Protein AF-A0A7C1Z493-F1 (afdb_monomer)

Foldseek 3Di:
DPLQQAQPDKAWDAADPDLKTKIFTVVFADLVLLVQLCVQVVAPQDPQWGDDDQWIDHRTIIMDSDDVVVVRVSRSVSSNVVVVPDDPPPPPD

Secondary structure (DSSP, 8-state):
--GGG----EEEEEE-STT-EEEEESSPPPHHHHHHHHHHTT-EEETTEEEETTEEE-SSEEEESS-HHHHHHHHHHHHHHHHHTS-------

Structure (mmCIF, N/CA/C/O backbone):
data_AF-A0A7C1Z493-F1
#
_entry.id   AF-A0A7C1Z493-F1
#
loop_
_atom_site.group_PDB
_atom_site.id
_atom_site.type_symbol
_atom_site.label_atom_id
_atom_site.label_alt_id
_atom_site.label_comp_id
_atom_site.label_asym_id
_atom_site.label_entity_id
_atom_site.label_seq_id
_atom_site.pdbx_PDB_ins_code
_atom_site.Cartn_x
_atom_site.Cartn_y
_atom_site.Cartn_z
_atom_site.occupancy
_atom_site.B_iso_or_equiv
_atom_site.auth_seq_id
_atom_site.auth_comp_id
_atom_site.auth_asym_id
_atom_site.auth_atom_id
_atom_site.pdbx_PDB_model_num
ATOM 1 N N . MET A 1 1 ? 3.464 -8.935 -19.540 1.00 36.38 1 MET A N 1
ATOM 2 C CA . MET A 1 1 ? 4.392 -7.824 -19.233 1.00 36.38 1 MET A CA 1
ATOM 3 C C . MET A 1 1 ? 3.643 -6.813 -18.365 1.00 36.38 1 MET A C 1
ATOM 5 O O . MET A 1 1 ? 2.995 -5.930 -18.898 1.00 36.38 1 MET A O 1
ATOM 9 N N . THR A 1 2 ? 3.621 -7.000 -17.040 1.00 40.72 2 THR A N 1
ATOM 10 C CA . THR A 1 2 ? 2.664 -6.294 -16.144 1.00 40.72 2 THR A CA 1
ATOM 11 C C . THR A 1 2 ? 3.345 -5.485 -15.034 1.00 40.72 2 THR A C 1
ATOM 13 O O . THR A 1 2 ? 2.681 -4.799 -14.267 1.00 40.72 2 THR A O 1
ATOM 16 N N . LEU A 1 3 ? 4.678 -5.541 -14.953 1.00 47.00 3 LEU A N 1
ATOM 17 C CA . LEU A 1 3 ? 5.477 -4.885 -13.912 1.00 47.00 3 LEU A CA 1
ATOM 18 C C . LEU A 1 3 ? 5.536 -3.352 -14.048 1.00 47.00 3 LEU A C 1
ATOM 20 O O . LEU A 1 3 ? 5.747 -2.683 -13.043 1.00 47.00 3 LEU A O 1
ATOM 24 N N . LYS A 1 4 ? 5.305 -2.795 -15.248 1.00 51.62 4 LYS A N 1
ATOM 25 C CA . LYS A 1 4 ? 5.393 -1.343 -15.504 1.00 51.62 4 LYS A CA 1
ATOM 26 C C . LYS A 1 4 ? 4.337 -0.501 -14.772 1.00 51.62 4 LYS A C 1
ATOM 28 O O . LYS A 1 4 ? 4.562 0.687 -14.590 1.00 51.62 4 LYS A O 1
ATOM 33 N N . ASN A 1 5 ? 3.218 -1.082 -14.336 1.00 56.66 5 ASN A N 1
ATOM 34 C CA . ASN A 1 5 ? 2.052 -0.292 -13.914 1.00 56.66 5 ASN A CA 1
ATOM 35 C C . ASN A 1 5 ? 1.937 -0.059 -12.395 1.00 56.66 5 ASN A C 1
ATOM 37 O O . ASN A 1 5 ? 0.914 0.443 -11.939 1.00 56.66 5 ASN A O 1
ATOM 41 N N . GLY A 1 6 ? 2.958 -0.402 -11.600 1.00 67.38 6 GLY A N 1
ATOM 42 C CA . GLY A 1 6 ? 2.911 -0.225 -10.144 1.00 67.38 6 GLY A CA 1
ATOM 43 C C . GLY A 1 6 ? 1.778 -1.014 -9.466 1.00 67.38 6 GLY A C 1
ATOM 44 O O . GLY A 1 6 ? 1.328 -2.051 -9.958 1.00 67.38 6 GLY A O 1
ATOM 45 N N . ILE A 1 7 ? 1.330 -0.539 -8.306 1.00 79.19 7 ILE A N 1
ATOM 46 C CA . ILE A 1 7 ? 0.156 -1.044 -7.591 1.00 79.19 7 ILE A CA 1
ATOM 47 C C . ILE A 1 7 ? -1.086 -0.456 -8.258 1.00 79.19 7 ILE A C 1
ATOM 49 O O . ILE A 1 7 ? -1.356 0.740 -8.151 1.00 79.19 7 ILE A O 1
ATOM 53 N N . THR A 1 8 ? -1.840 -1.311 -8.945 1.00 72.44 8 THR A N 1
ATOM 54 C CA . THR A 1 8 ? -3.031 -0.919 -9.716 1.00 72.44 8 THR A CA 1
ATOM 55 C C . THR A 1 8 ? -4.340 -1.204 -8.997 1.00 72.44 8 THR A C 1
ATOM 57 O O . THR A 1 8 ? -5.347 -0.574 -9.308 1.00 72.44 8 THR A O 1
ATOM 60 N N . LYS A 1 9 ? -4.356 -2.144 -8.043 1.00 83.44 9 LYS A N 1
ATOM 61 C CA . LYS A 1 9 ? -5.530 -2.408 -7.208 1.00 83.44 9 LYS A CA 1
ATOM 62 C C . LYS A 1 9 ? -5.124 -2.702 -5.771 1.00 83.44 9 LYS A C 1
ATOM 64 O O . LYS A 1 9 ? -4.117 -3.361 -5.497 1.00 83.44 9 LYS A O 1
ATOM 69 N N . TYR A 1 10 ? -5.969 -2.247 -4.863 1.00 89.50 10 TYR A N 1
ATOM 70 C CA . TYR A 1 10 ? -5.953 -2.592 -3.454 1.00 89.50 10 TYR A CA 1
ATOM 71 C C . TYR A 1 10 ? -7.403 -2.724 -2.973 1.00 89.50 10 TYR A C 1
ATOM 73 O O . TYR A 1 10 ? -8.323 -2.238 -3.631 1.00 89.50 10 TYR A O 1
ATOM 81 N N . SER A 1 11 ? -7.630 -3.416 -1.861 1.00 92.25 11 SER A N 1
ATOM 82 C CA . SER A 1 11 ? -8.960 -3.514 -1.252 1.00 92.25 11 SER A CA 1
ATOM 83 C C . SER A 1 11 ? -8.888 -3.284 0.243 1.00 92.25 11 SER A C 1
ATOM 85 O O . SER A 1 11 ? -8.000 -3.825 0.901 1.00 92.25 11 SER A O 1
ATOM 87 N N . PHE A 1 12 ? -9.840 -2.519 0.773 1.00 93.38 12 PHE A N 1
ATOM 8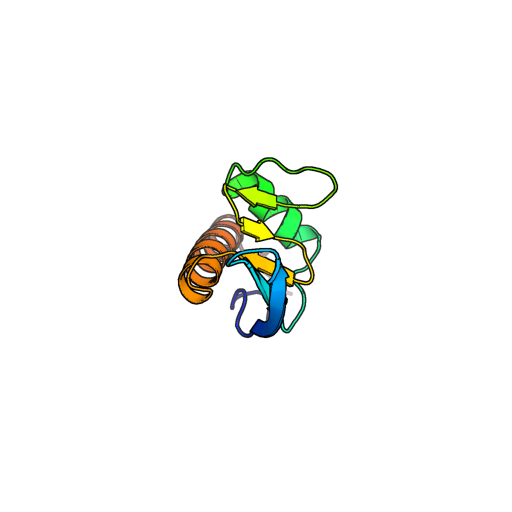8 C CA . PHE A 1 12 ? -10.066 -2.444 2.211 1.00 93.38 12 PHE A CA 1
ATOM 89 C C . PHE A 1 12 ? -10.385 -3.841 2.756 1.00 93.38 12 PHE A C 1
ATOM 91 O O . PHE A 1 12 ? -11.142 -4.586 2.135 1.00 93.38 12 PHE A O 1
ATOM 98 N N . SER A 1 13 ? -9.771 -4.190 3.884 1.00 93.31 13 SER A N 1
ATOM 99 C CA . SER A 1 13 ? -9.999 -5.458 4.575 1.00 93.31 13 SER A CA 1
ATOM 100 C C . SER A 1 13 ? -10.855 -5.225 5.819 1.00 93.31 13 SER A C 1
ATOM 102 O O . SER A 1 13 ? -12.006 -5.650 5.854 1.00 93.31 13 SER A O 1
ATOM 104 N N . HIS A 1 14 ? -10.330 -4.509 6.819 1.00 92.69 14 HIS A N 1
ATOM 105 C CA . HIS A 1 14 ? -11.037 -4.199 8.066 1.00 92.69 14 HIS A CA 1
ATOM 106 C C . HIS A 1 14 ? -10.359 -3.049 8.834 1.00 92.69 14 HIS A C 1
ATOM 108 O O . HIS A 1 14 ? -9.236 -2.639 8.521 1.00 92.69 14 HIS A O 1
ATOM 114 N N . ASN A 1 15 ? -11.063 -2.517 9.839 1.00 93.62 15 ASN A N 1
ATOM 115 C CA . ASN A 1 15 ? -10.512 -1.555 10.796 1.00 93.62 15 ASN A CA 1
ATOM 116 C C . ASN A 1 15 ? -9.690 -2.291 11.867 1.00 93.62 15 ASN A C 1
ATOM 118 O O . ASN A 1 15 ? -10.052 -3.396 12.271 1.00 93.62 15 ASN A O 1
ATOM 122 N N . LEU A 1 16 ? -8.609 -1.669 12.327 1.00 91.12 16 LEU A N 1
ATOM 123 C CA . LEU A 1 16 ? -7.781 -2.119 13.449 1.00 91.12 16 LEU A CA 1
ATOM 124 C C . LEU A 1 16 ? -8.009 -1.202 14.662 1.00 91.12 16 LEU A C 1
ATOM 126 O O . LEU A 1 16 ? -8.781 -0.246 14.580 1.00 91.12 16 LEU A O 1
ATOM 130 N N . GLU A 1 17 ? -7.346 -1.482 15.788 1.00 86.94 17 GLU A N 1
ATOM 131 C CA . GLU A 1 17 ? -7.394 -0.601 16.961 1.00 86.94 17 GLU A CA 1
ATOM 132 C C . GLU A 1 17 ? -6.966 0.838 16.615 1.00 86.94 17 GLU A C 1
ATOM 134 O O . GLU A 1 17 ? -6.043 1.080 15.830 1.00 86.94 17 GLU A O 1
ATOM 139 N N . GLY A 1 18 ? -7.657 1.814 17.208 1.00 83.62 18 GLY A N 1
ATOM 140 C CA . GLY A 1 18 ? -7.486 3.229 16.880 1.00 83.62 18 GLY A CA 1
ATOM 141 C C . GLY A 1 18 ? -8.128 3.618 15.541 1.00 83.62 18 GLY A C 1
ATOM 142 O O . GLY A 1 18 ? -9.184 3.116 15.167 1.00 83.62 18 GLY A O 1
ATOM 143 N N . ARG A 1 19 ? -7.515 4.569 14.820 1.00 89.62 19 ARG A N 1
ATOM 144 C CA . ARG A 1 19 ? -7.971 5.029 13.487 1.00 89.62 19 ARG A CA 1
ATOM 145 C C . ARG A 1 19 ? -7.353 4.230 12.329 1.00 89.62 19 ARG A C 1
ATOM 147 O O . ARG A 1 19 ? -7.493 4.620 11.172 1.00 89.62 19 ARG A O 1
ATOM 154 N N . LEU A 1 20 ? -6.648 3.142 12.636 1.00 93.56 20 LEU A N 1
ATOM 155 C CA . LEU A 1 20 ? -5.889 2.361 11.666 1.00 93.56 20 LEU A CA 1
ATOM 156 C C . LEU A 1 20 ? -6.803 1.469 10.824 1.00 93.56 20 LEU A C 1
ATOM 158 O O . LEU A 1 20 ? -7.737 0.841 11.318 1.00 93.56 20 LEU A O 1
ATOM 162 N N . LYS A 1 21 ? -6.493 1.376 9.534 1.00 95.38 21 LYS A N 1
ATOM 163 C CA . LYS A 1 21 ? -7.214 0.551 8.562 1.00 95.38 21 LYS A CA 1
ATOM 164 C C . LYS A 1 21 ? -6.241 -0.340 7.808 1.00 95.38 21 LYS A C 1
ATOM 166 O O . LYS A 1 21 ? -5.167 0.120 7.423 1.00 95.38 21 LYS A O 1
ATOM 171 N N . LEU A 1 22 ? -6.627 -1.594 7.579 1.00 95.19 22 LEU A N 1
ATOM 172 C CA . LEU A 1 22 ? -5.844 -2.556 6.807 1.00 95.19 22 LEU A CA 1
ATOM 173 C C . LEU A 1 22 ? -6.359 -2.643 5.368 1.00 95.19 22 LEU A C 1
ATOM 175 O O . LEU A 1 22 ? -7.553 -2.829 5.125 1.00 95.19 22 LEU A O 1
ATOM 179 N N . TYR A 1 23 ? -5.431 -2.575 4.418 1.00 95.12 23 TYR A N 1
ATOM 180 C CA . TYR A 1 23 ? -5.685 -2.689 2.987 1.00 95.12 23 TYR A CA 1
ATOM 181 C C . TYR A 1 23 ? -4.769 -3.737 2.360 1.00 95.12 23 TYR A C 1
ATOM 183 O O . TYR A 1 23 ? -3.576 -3.789 2.648 1.00 95.12 23 TYR A O 1
ATOM 191 N N . GLU A 1 24 ? -5.301 -4.551 1.458 1.00 92.69 24 GLU A N 1
ATOM 192 C CA . GLU A 1 24 ? -4.561 -5.621 0.787 1.00 92.69 24 GLU A CA 1
ATOM 193 C C . GLU A 1 24 ? -4.235 -5.266 -0.660 1.00 92.69 24 GLU A C 1
ATOM 195 O O . GLU A 1 24 ? -5.089 -4.763 -1.391 1.00 92.69 24 GLU A O 1
ATOM 200 N N . PHE A 1 25 ? -3.018 -5.583 -1.102 1.00 88.00 25 PHE A N 1
ATOM 201 C CA . PHE A 1 25 ? -2.595 -5.386 -2.487 1.00 88.00 25 PHE A CA 1
ATOM 202 C C . PHE A 1 25 ? -3.134 -6.488 -3.407 1.00 88.00 25 PHE A C 1
ATOM 204 O O . PHE A 1 25 ? -3.061 -7.678 -3.085 1.00 88.00 25 PHE A O 1
ATOM 211 N N . LYS A 1 26 ? -3.616 -6.103 -4.596 1.00 84.00 26 LYS A N 1
ATOM 212 C CA . LYS A 1 26 ? -4.101 -7.024 -5.635 1.00 84.00 26 LYS A CA 1
ATOM 213 C C . LYS A 1 26 ? -3.522 -6.635 -7.007 1.00 84.00 26 LYS A C 1
ATOM 215 O O . LYS A 1 26 ? -4.059 -5.747 -7.659 1.00 84.00 26 LYS A O 1
ATOM 220 N N . PRO A 1 27 ? -2.467 -7.300 -7.510 1.00 78.75 27 PRO A N 1
ATOM 221 C CA . PRO A 1 27 ? -1.725 -8.414 -6.913 1.00 78.75 27 PRO A CA 1
ATOM 222 C C . PRO A 1 27 ? -0.800 -7.977 -5.765 1.00 78.75 27 PRO A C 1
ATOM 224 O O . PRO A 1 27 ? -0.529 -6.793 -5.583 1.00 78.75 27 PRO A O 1
ATOM 227 N N . ARG A 1 28 ? -0.281 -8.954 -5.010 1.00 82.38 28 ARG A N 1
ATOM 228 C CA . ARG A 1 28 ? 0.735 -8.735 -3.964 1.00 82.38 28 ARG A CA 1
ATOM 229 C C . ARG A 1 28 ? 2.003 -8.117 -4.565 1.00 82.38 28 ARG A C 1
ATOM 231 O O . ARG A 1 28 ? 2.413 -8.493 -5.663 1.00 82.38 28 ARG A O 1
ATOM 238 N N . LEU A 1 29 ? 2.661 -7.233 -3.818 1.00 77.81 29 LEU A N 1
ATOM 239 C CA . LEU A 1 29 ? 3.971 -6.708 -4.192 1.00 77.81 29 LEU A CA 1
ATOM 240 C C . LEU A 1 29 ? 5.005 -7.838 -4.191 1.00 77.81 29 LEU A C 1
ATOM 242 O O . LEU A 1 29 ? 5.053 -8.664 -3.275 1.00 77.81 29 LEU A O 1
ATOM 246 N N . SER A 1 30 ? 5.868 -7.864 -5.208 1.00 78.38 30 SER A N 1
ATOM 247 C CA . SER A 1 30 ? 6.993 -8.797 -5.210 1.00 78.38 30 SER A CA 1
ATOM 248 C C . SER A 1 30 ? 7.979 -8.426 -4.100 1.00 78.38 30 SER A C 1
ATOM 250 O O . SER A 1 30 ? 8.218 -7.248 -3.831 1.00 78.38 30 SER A O 1
ATOM 252 N N . TYR A 1 31 ? 8.588 -9.431 -3.468 1.00 75.38 31 TYR A N 1
ATOM 253 C CA . TYR A 1 31 ? 9.562 -9.207 -2.393 1.00 75.38 31 TYR A CA 1
ATOM 254 C C . TYR A 1 31 ? 10.765 -8.373 -2.867 1.00 75.38 31 TYR A C 1
ATOM 256 O O . TYR A 1 31 ? 11.284 -7.526 -2.143 1.00 75.38 31 TYR A O 1
ATOM 264 N N . ARG A 1 32 ? 11.158 -8.546 -4.136 1.00 75.12 32 ARG A N 1
ATOM 265 C CA . ARG A 1 32 ? 12.207 -7.747 -4.779 1.00 75.12 32 ARG A CA 1
ATOM 266 C C . ARG A 1 32 ? 11.824 -6.269 -4.871 1.00 75.12 32 ARG A C 1
ATOM 268 O O . ARG A 1 32 ? 12.629 -5.430 -4.485 1.00 75.12 32 ARG A O 1
ATOM 275 N N . ILE A 1 33 ? 10.613 -5.948 -5.339 1.00 76.50 33 ILE A N 1
ATOM 276 C CA . ILE A 1 33 ? 10.133 -4.556 -5.401 1.00 76.50 33 ILE A CA 1
ATOM 277 C C . ILE A 1 33 ? 10.027 -3.973 -3.994 1.00 76.50 33 ILE A C 1
ATOM 279 O O . ILE A 1 33 ? 10.497 -2.866 -3.760 1.00 76.50 33 ILE A O 1
ATOM 283 N N . PHE A 1 34 ? 9.481 -4.735 -3.047 1.00 78.19 34 PHE A N 1
ATOM 284 C CA . PHE A 1 34 ? 9.342 -4.319 -1.655 1.00 78.19 34 PHE A CA 1
ATOM 285 C C . PHE A 1 34 ? 10.684 -3.902 -1.023 1.00 78.19 34 PHE A C 1
ATOM 287 O O . PHE A 1 34 ? 10.797 -2.811 -0.468 1.00 78.19 34 PHE A O 1
ATOM 294 N N . ASN A 1 35 ? 11.735 -4.711 -1.189 1.00 74.69 35 ASN A N 1
ATOM 295 C CA . ASN A 1 35 ? 13.060 -4.395 -0.647 1.00 74.69 35 ASN A CA 1
ATOM 296 C C . ASN A 1 35 ? 13.695 -3.156 -1.288 1.00 74.69 35 ASN A C 1
ATOM 298 O O . ASN A 1 35 ? 14.401 -2.402 -0.618 1.00 74.69 35 ASN A O 1
ATOM 302 N N . VAL A 1 36 ? 13.461 -2.928 -2.581 1.00 77.62 36 VAL A N 1
ATOM 303 C CA . VAL A 1 36 ? 13.959 -1.722 -3.254 1.00 77.62 36 VAL A CA 1
ATOM 304 C C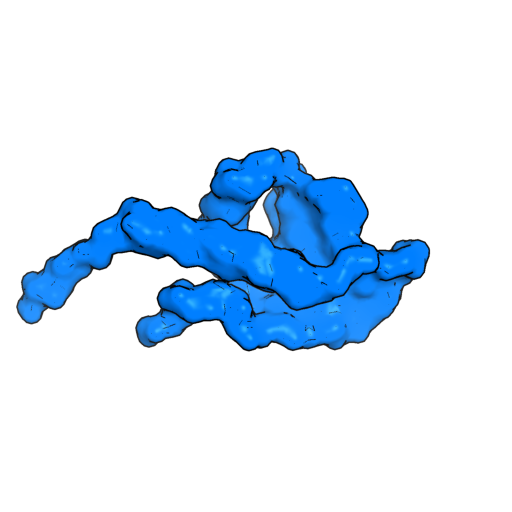 . VAL A 1 36 ? 13.169 -0.488 -2.805 1.00 77.62 36 VAL A C 1
ATOM 306 O O . VAL A 1 36 ? 13.769 0.558 -2.557 1.00 77.62 36 VAL A O 1
ATOM 309 N N . LEU A 1 37 ? 11.853 -0.613 -2.608 1.00 77.69 37 LEU A N 1
ATOM 310 C CA . LEU A 1 37 ? 11.019 0.463 -2.068 1.00 77.69 37 LEU A CA 1
ATOM 311 C C . LEU A 1 37 ? 11.474 0.898 -0.677 1.00 77.69 37 LEU A C 1
ATOM 313 O O . LEU A 1 37 ? 11.587 2.098 -0.440 1.00 77.69 37 LEU A O 1
ATOM 317 N N . ALA A 1 38 ? 11.799 -0.051 0.206 1.00 75.56 38 ALA A N 1
ATOM 318 C CA . ALA A 1 38 ? 12.328 0.253 1.535 1.00 75.56 38 ALA A CA 1
ATOM 319 C C . ALA A 1 38 ? 13.584 1.141 1.462 1.00 75.56 38 ALA A C 1
ATOM 321 O O . ALA A 1 38 ? 13.691 2.125 2.195 1.00 75.56 38 ALA A O 1
ATOM 322 N N . LYS A 1 39 ? 14.499 0.842 0.526 1.00 73.56 39 LYS A N 1
ATOM 323 C CA . LYS A 1 39 ? 15.723 1.628 0.299 1.00 73.56 39 LYS A CA 1
ATOM 324 C C . LYS A 1 39 ? 15.431 3.029 -0.247 1.00 73.56 39 LYS A C 1
ATOM 326 O O . LYS A 1 39 ? 16.012 3.997 0.235 1.00 73.56 39 LYS A O 1
ATOM 331 N N . ILE A 1 40 ? 14.537 3.152 -1.232 1.00 73.00 40 ILE A N 1
ATOM 332 C CA . ILE A 1 40 ? 14.220 4.437 -1.887 1.00 73.00 40 ILE A CA 1
ATOM 333 C C . ILE A 1 40 ? 13.468 5.376 -0.949 1.00 73.00 40 ILE A C 1
ATOM 335 O O . ILE A 1 40 ? 13.777 6.564 -0.877 1.00 73.00 40 ILE A O 1
ATOM 339 N N . LEU A 1 41 ? 12.483 4.848 -0.227 1.00 69.38 41 LEU A N 1
ATOM 340 C CA . LEU A 1 41 ? 11.621 5.638 0.648 1.00 69.38 41 LEU A CA 1
ATOM 341 C C . LEU A 1 41 ? 12.275 5.943 2.005 1.00 69.38 41 LEU A C 1
ATOM 343 O O . LEU A 1 41 ? 11.655 6.585 2.847 1.00 69.38 41 LEU A O 1
ATOM 347 N N . ARG A 1 42 ? 13.535 5.518 2.205 1.00 67.88 42 ARG A N 1
ATOM 348 C CA . ARG A 1 42 ? 14.317 5.693 3.443 1.00 67.88 42 ARG A CA 1
ATOM 349 C C . ARG A 1 42 ? 13.568 5.228 4.692 1.00 67.88 42 ARG A C 1
ATOM 351 O O . ARG A 1 42 ? 13.765 5.755 5.786 1.00 67.88 42 ARG A O 1
ATOM 358 N N . TYR A 1 43 ? 12.692 4.246 4.531 1.00 68.44 43 TYR A N 1
ATOM 359 C CA . TYR A 1 43 ? 11.936 3.709 5.643 1.00 68.44 43 TYR A CA 1
ATOM 360 C C . TYR A 1 43 ? 12.811 2.794 6.487 1.00 68.44 43 TYR A C 1
ATOM 362 O O . TYR A 1 43 ? 13.711 2.120 5.979 1.00 68.44 43 TYR A O 1
ATOM 370 N N . LYS A 1 44 ? 12.526 2.747 7.792 1.00 62.66 44 LYS A N 1
ATOM 371 C CA . LYS A 1 44 ? 13.135 1.742 8.662 1.00 62.66 44 LYS A CA 1
ATOM 372 C C . LYS A 1 44 ? 12.555 0.391 8.257 1.00 62.66 44 LYS A C 1
ATOM 374 O O . LYS A 1 44 ? 11.373 0.139 8.484 1.00 62.66 44 LYS A O 1
ATOM 379 N N . CYS A 1 45 ? 13.373 -0.434 7.608 1.00 63.72 45 CYS A N 1
ATOM 380 C CA . CYS A 1 45 ? 13.023 -1.818 7.329 1.00 63.72 45 CYS A CA 1
ATOM 381 C C . CYS A 1 45 ? 13.270 -2.625 8.605 1.00 63.72 45 CYS A C 1
ATOM 383 O O . CYS A 1 45 ? 14.422 -2.833 8.981 1.00 63.72 45 CYS A O 1
ATOM 385 N N . MET A 1 46 ? 12.206 -3.034 9.288 1.00 62.38 46 MET A N 1
ATOM 386 C CA . MET A 1 46 ? 12.287 -3.961 10.419 1.00 62.38 46 MET A CA 1
ATOM 387 C C . MET A 1 46 ? 11.509 -5.209 10.029 1.00 62.38 46 MET A C 1
ATOM 389 O O . MET A 1 46 ? 10.365 -5.095 9.614 1.00 62.38 46 MET A O 1
ATOM 393 N N . GLU A 1 47 ? 12.138 -6.383 10.089 1.00 62.59 47 GLU A N 1
ATOM 394 C CA . GLU A 1 47 ? 11.456 -7.677 9.892 1.00 62.59 47 GLU A CA 1
ATOM 395 C C . GLU A 1 47 ? 10.636 -7.803 8.588 1.00 62.59 47 GLU A C 1
ATOM 397 O O . GLU A 1 47 ? 9.571 -8.415 8.552 1.00 62.59 47 GLU A O 1
ATOM 402 N N . SER A 1 48 ? 11.141 -7.264 7.472 1.00 70.31 48 SER A N 1
ATOM 403 C CA . SER A 1 48 ? 10.417 -7.224 6.182 1.00 70.31 48 SER A CA 1
ATOM 404 C C . SER A 1 48 ? 9.157 -6.350 6.199 1.00 70.31 48 SER A C 1
ATOM 406 O O . SER A 1 48 ? 8.216 -6.569 5.432 1.00 70.31 48 SER A O 1
ATOM 408 N N . GLU A 1 49 ? 9.147 -5.338 7.059 1.00 82.62 49 GLU A N 1
ATOM 409 C CA . GLU A 1 49 ? 8.128 -4.306 7.135 1.00 82.62 49 GLU A CA 1
ATOM 410 C C . GLU A 1 49 ? 8.756 -2.944 6.889 1.00 82.62 49 GLU A C 1
ATOM 412 O O . GLU A 1 49 ? 9.822 -2.608 7.401 1.00 82.62 49 GLU A O 1
ATOM 417 N N . ILE A 1 50 ? 8.048 -2.135 6.124 1.00 84.69 50 ILE A N 1
ATOM 418 C CA . ILE A 1 50 ? 8.347 -0.735 5.911 1.00 84.69 50 ILE A CA 1
ATOM 419 C C . ILE A 1 50 ? 7.497 0.056 6.905 1.00 84.69 50 ILE A C 1
ATOM 421 O O . ILE A 1 50 ? 6.271 -0.044 6.869 1.00 84.69 50 ILE A O 1
ATOM 425 N N . ARG A 1 51 ? 8.129 0.839 7.784 1.00 86.12 51 ARG A N 1
ATOM 426 C CA . ARG A 1 51 ? 7.417 1.655 8.778 1.00 86.12 51 ARG A CA 1
ATOM 427 C C . ARG A 1 51 ? 7.690 3.141 8.607 1.00 86.12 51 ARG A C 1
ATOM 429 O O . ARG A 1 51 ? 8.841 3.558 8.452 1.00 86.12 51 ARG A O 1
ATOM 436 N N . HIS A 1 52 ? 6.623 3.929 8.680 1.00 84.62 52 HIS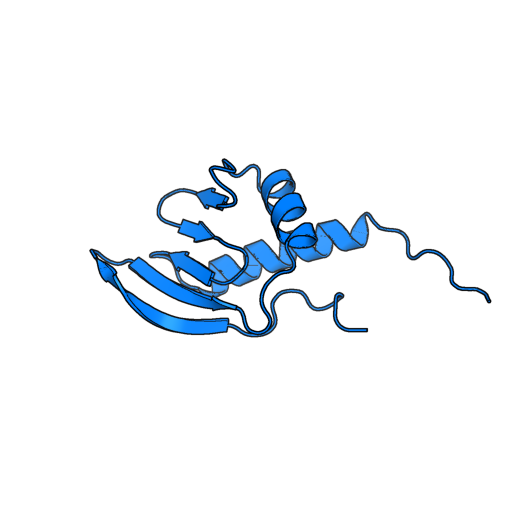 A N 1
ATOM 437 C CA . HIS A 1 52 ? 6.669 5.383 8.681 1.00 84.62 52 HIS A CA 1
ATOM 438 C C . HIS A 1 52 ? 5.473 5.959 9.421 1.00 84.62 52 HIS A C 1
ATOM 440 O O . HIS A 1 52 ? 4.342 5.787 8.971 1.00 84.62 52 HIS A O 1
ATOM 446 N N . GLU A 1 53 ? 5.732 6.645 10.536 1.00 87.06 53 GLU A N 1
ATOM 447 C CA . GLU A 1 53 ? 4.6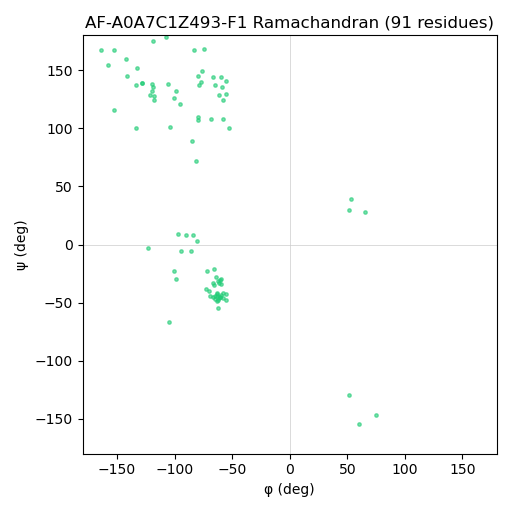74 7.138 11.425 1.00 87.06 53 GLU A CA 1
ATOM 448 C C . GLU A 1 53 ? 3.714 5.983 11.783 1.00 87.06 53 GLU A C 1
ATOM 450 O O . GLU A 1 53 ? 4.168 4.892 12.133 1.00 87.06 53 GLU A O 1
ATOM 455 N N . ASN A 1 54 ? 2.407 6.192 11.624 1.00 90.19 54 ASN A N 1
ATOM 456 C CA . ASN A 1 54 ? 1.359 5.194 11.837 1.00 90.19 54 ASN A CA 1
ATOM 457 C C . ASN A 1 54 ? 1.113 4.283 10.617 1.00 90.19 54 ASN A C 1
ATOM 459 O O . ASN A 1 54 ? 0.163 3.500 10.603 1.00 90.19 54 ASN A O 1
ATOM 463 N N . THR A 1 55 ? 1.950 4.369 9.578 1.00 90.31 55 THR A N 1
ATOM 464 C CA . THR A 1 55 ? 1.838 3.542 8.374 1.00 90.31 55 THR A CA 1
ATOM 465 C C . THR A 1 55 ? 2.824 2.376 8.401 1.00 90.31 55 THR A C 1
ATOM 467 O O . THR A 1 55 ? 4.038 2.559 8.525 1.00 90.31 55 THR A O 1
ATOM 470 N N . ILE A 1 56 ? 2.301 1.163 8.222 1.00 91.31 56 ILE A N 1
ATOM 471 C CA . ILE A 1 56 ? 3.069 -0.079 8.088 1.00 91.31 56 ILE A CA 1
ATOM 472 C C . ILE A 1 56 ? 2.779 -0.663 6.710 1.00 91.31 56 ILE A C 1
ATOM 474 O O . ILE A 1 56 ? 1.626 -0.861 6.346 1.00 91.31 56 ILE A O 1
ATOM 478 N N . ILE A 1 57 ? 3.809 -0.983 5.937 1.00 89.62 57 ILE A N 1
ATOM 479 C CA . ILE A 1 57 ? 3.678 -1.560 4.599 1.00 89.62 57 ILE A CA 1
ATOM 480 C C . ILE A 1 57 ? 4.410 -2.899 4.590 1.00 89.62 57 ILE A C 1
ATOM 482 O O . ILE A 1 57 ? 5.578 -2.988 4.964 1.00 89.62 57 ILE A O 1
ATOM 486 N N . LYS A 1 58 ? 3.726 -3.944 4.130 1.00 89.19 58 LYS A N 1
ATOM 487 C CA . LYS A 1 58 ? 4.284 -5.270 3.843 1.00 89.19 58 LYS A CA 1
ATOM 488 C C . LYS A 1 58 ? 4.100 -5.599 2.370 1.00 89.19 58 LYS A C 1
ATOM 490 O O . LYS A 1 58 ? 3.426 -4.897 1.629 1.00 89.19 58 LYS A O 1
ATOM 495 N N . ASN A 1 59 ? 4.643 -6.722 1.922 1.00 83.75 59 ASN A N 1
ATOM 496 C CA . ASN A 1 59 ? 4.455 -7.164 0.542 1.00 83.75 59 ASN A CA 1
ATOM 497 C C . ASN A 1 59 ? 2.987 -7.500 0.190 1.00 83.75 59 ASN A C 1
ATOM 499 O O . ASN A 1 59 ? 2.592 -7.417 -0.972 1.00 83.75 59 ASN A O 1
ATOM 503 N N . LYS A 1 60 ? 2.170 -7.910 1.169 1.00 87.38 60 LYS A N 1
ATOM 504 C CA . LYS A 1 60 ? 0.772 -8.325 0.944 1.00 87.38 60 LYS A CA 1
ATOM 505 C C . LYS A 1 60 ? -0.254 -7.237 1.244 1.00 87.38 60 LYS A C 1
ATOM 507 O O . LYS A 1 60 ? -1.322 -7.244 0.640 1.00 87.38 60 LYS A O 1
ATOM 512 N N . TYR A 1 61 ? 0.053 -6.344 2.173 1.00 91.38 61 TYR A N 1
ATOM 513 C CA . TYR A 1 61 ? -0.900 -5.381 2.706 1.00 91.38 61 TYR A CA 1
ATOM 514 C C . TYR A 1 61 ? -0.185 -4.129 3.199 1.00 91.38 61 TYR A C 1
ATOM 516 O O . TYR A 1 61 ? 1.032 -4.132 3.394 1.00 91.38 61 TYR A O 1
ATOM 524 N N . PHE A 1 62 ? -0.954 -3.084 3.459 1.00 92.94 62 PHE A N 1
ATOM 525 C CA . PHE A 1 62 ? -0.523 -1.933 4.230 1.00 92.94 62 PHE A CA 1
ATOM 526 C C . PHE A 1 62 ? -1.579 -1.569 5.272 1.00 92.94 62 PHE A C 1
ATOM 528 O O . PHE A 1 62 ? -2.765 -1.849 5.109 1.00 92.94 62 PHE A O 1
ATOM 535 N N . ILE A 1 63 ? -1.121 -0.979 6.365 1.00 94.25 63 ILE A N 1
ATOM 536 C CA . ILE A 1 63 ? -1.919 -0.470 7.471 1.00 94.25 63 ILE A CA 1
ATOM 537 C C . ILE A 1 63 ? -1.626 1.018 7.567 1.00 94.25 63 ILE A C 1
ATOM 539 O O . ILE A 1 63 ? -0.459 1.402 7.530 1.00 94.25 63 ILE A O 1
ATOM 543 N N . THR A 1 64 ? -2.655 1.850 7.664 1.00 94.31 64 THR A N 1
ATOM 544 C CA . THR A 1 64 ? -2.490 3.303 7.781 1.00 94.31 64 THR A CA 1
ATOM 545 C C . THR A 1 64 ? -3.731 3.945 8.397 1.00 94.31 64 THR A C 1
ATOM 547 O O . THR A 1 64 ? -4.832 3.402 8.298 1.00 94.31 64 THR A O 1
ATOM 550 N N . ASP A 1 65 ? -3.552 5.099 9.029 1.00 93.38 65 ASP A N 1
ATOM 551 C CA . ASP A 1 65 ? -4.605 6.048 9.403 1.00 93.38 65 ASP A CA 1
ATOM 552 C C . ASP A 1 65 ? -4.797 7.161 8.351 1.00 93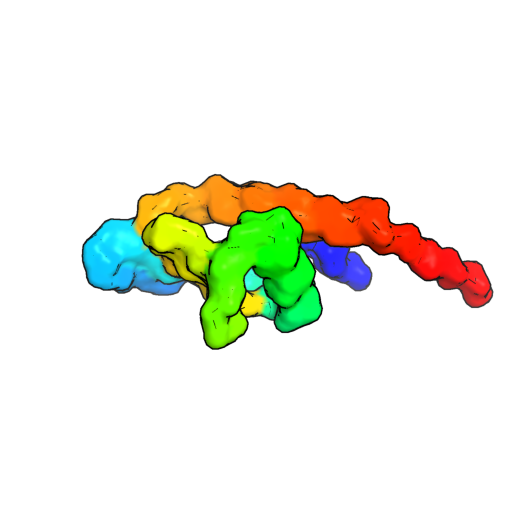.38 65 ASP A C 1
ATOM 554 O O . ASP A 1 65 ? -5.722 7.964 8.467 1.00 93.38 65 ASP A O 1
ATOM 558 N N . GLN A 1 66 ? -3.949 7.202 7.317 1.00 92.69 66 GLN A N 1
ATOM 559 C CA . GLN A 1 66 ? -4.031 8.152 6.206 1.00 92.69 66 GLN A CA 1
ATOM 560 C C . GLN A 1 66 ? -5.025 7.679 5.137 1.00 92.69 66 GLN A C 1
ATOM 562 O O . GLN A 1 66 ? -5.441 6.516 5.096 1.00 92.69 66 GLN A O 1
ATOM 567 N N . GLU A 1 67 ? -5.378 8.576 4.213 1.00 92.62 67 GLU A N 1
ATOM 568 C CA . GLU A 1 67 ? -6.108 8.178 3.010 1.00 92.62 67 GLU A CA 1
ATOM 569 C C . GLU A 1 67 ? -5.265 7.191 2.180 1.00 92.62 67 GLU A C 1
ATOM 571 O O . GLU A 1 67 ? -4.101 7.476 1.868 1.00 92.62 67 GLU A O 1
ATOM 576 N N . PRO A 1 68 ? -5.823 6.028 1.796 1.00 90.88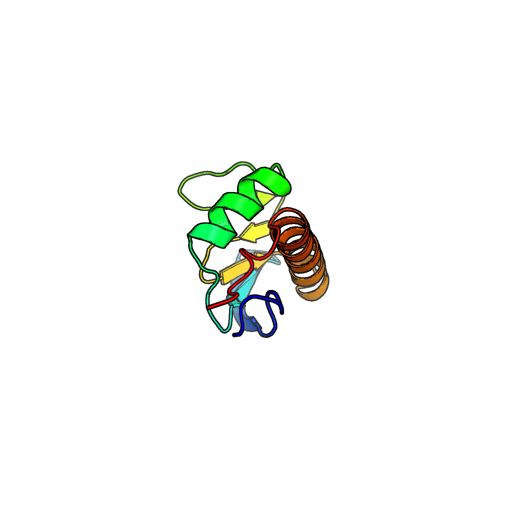 68 PRO A N 1
ATOM 577 C CA . PRO A 1 68 ? -5.061 4.975 1.131 1.00 90.88 68 PRO A CA 1
ATOM 578 C C . PRO A 1 68 ? -4.478 5.433 -0.211 1.00 90.88 68 PRO A C 1
ATOM 580 O O . PRO A 1 68 ? -3.357 5.051 -0.545 1.00 90.88 68 PRO A O 1
ATOM 583 N N . ASP A 1 69 ? -5.170 6.308 -0.944 1.00 89.56 69 ASP A N 1
ATOM 584 C CA . ASP A 1 69 ? -4.695 6.836 -2.228 1.00 89.56 69 ASP A CA 1
ATOM 585 C C . ASP A 1 69 ? -3.395 7.642 -2.101 1.00 89.56 69 ASP A C 1
ATOM 587 O O . ASP A 1 69 ? -2.540 7.588 -2.991 1.00 89.56 69 ASP A O 1
ATOM 591 N N . ILE A 1 70 ? -3.174 8.318 -0.967 1.00 90.56 70 ILE A N 1
ATOM 592 C CA . ILE A 1 70 ? -1.913 9.017 -0.683 1.00 90.56 70 ILE A CA 1
ATOM 593 C C . ILE A 1 70 ? -0.768 8.003 -0.566 1.00 90.56 70 ILE A C 1
ATOM 595 O O . ILE A 1 70 ? 0.311 8.208 -1.136 1.00 90.56 70 ILE A O 1
ATOM 599 N N . ILE A 1 71 ? -1.000 6.894 0.142 1.00 89.75 71 ILE A N 1
ATOM 600 C CA . ILE A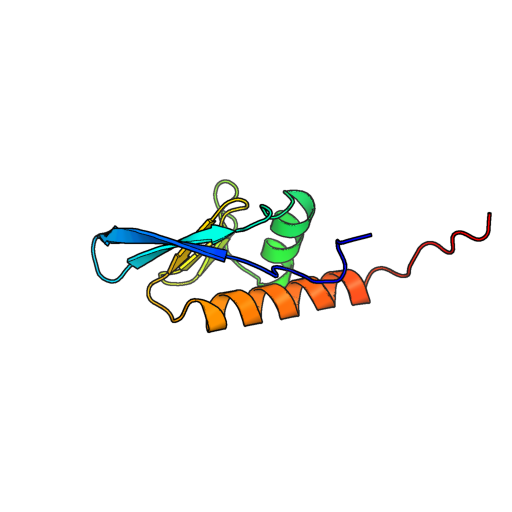 1 71 ? -0.010 5.823 0.319 1.00 89.75 71 ILE A CA 1
ATOM 601 C C . ILE A 1 71 ? 0.308 5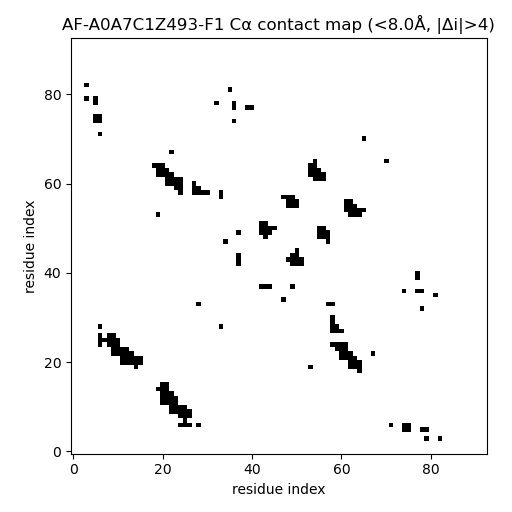.163 -1.026 1.00 89.75 71 ILE A C 1
ATOM 603 O O . ILE A 1 71 ? 1.478 5.017 -1.386 1.00 89.75 71 ILE A O 1
ATOM 607 N N . ILE A 1 72 ? -0.721 4.831 -1.806 1.00 88.81 72 ILE A N 1
ATOM 608 C CA . ILE A 1 72 ? -0.577 4.208 -3.127 1.00 88.81 72 ILE A CA 1
ATOM 609 C C . ILE A 1 72 ? 0.162 5.126 -4.102 1.00 88.81 72 ILE A C 1
ATOM 611 O O . ILE A 1 72 ? 1.071 4.672 -4.795 1.00 88.81 72 ILE A O 1
ATOM 615 N N . SER A 1 73 ? -0.154 6.422 -4.118 1.00 88.38 73 SER A N 1
ATOM 616 C CA . SER A 1 73 ? 0.535 7.406 -4.960 1.00 88.38 73 SER A CA 1
ATOM 617 C C . SER A 1 73 ? 2.030 7.497 -4.633 1.00 88.38 73 SER A C 1
ATOM 619 O O . SER A 1 73 ? 2.870 7.448 -5.536 1.00 88.38 73 SER A O 1
ATOM 621 N N . LYS A 1 74 ? 2.394 7.553 -3.341 1.00 87.12 74 LYS A N 1
ATOM 622 C CA . LYS A 1 74 ? 3.800 7.551 -2.894 1.00 87.12 74 LYS A CA 1
ATOM 623 C C . LYS A 1 74 ? 4.528 6.271 -3.318 1.00 87.12 74 LYS A C 1
ATOM 625 O O . LYS A 1 74 ? 5.637 6.349 -3.850 1.00 87.12 74 LYS A O 1
ATOM 630 N N . LEU A 1 75 ? 3.897 5.110 -3.126 1.00 86.12 75 LEU A N 1
ATOM 631 C CA . LEU A 1 75 ? 4.455 3.818 -3.528 1.00 86.12 75 LEU A CA 1
ATOM 632 C C . LEU A 1 75 ? 4.662 3.742 -5.044 1.00 86.12 75 LEU A C 1
ATOM 634 O O . LEU A 1 75 ? 5.753 3.395 -5.485 1.00 86.12 75 LEU A O 1
ATOM 638 N N . ASN A 1 76 ? 3.668 4.134 -5.842 1.00 85.75 76 ASN A N 1
ATOM 639 C CA . ASN A 1 76 ? 3.765 4.110 -7.301 1.00 85.75 76 ASN A CA 1
ATOM 640 C C . ASN A 1 76 ? 4.848 5.053 -7.829 1.00 85.75 76 ASN A C 1
ATOM 642 O O . ASN A 1 76 ? 5.633 4.637 -8.675 1.00 85.75 76 ASN A O 1
ATOM 646 N N . LYS A 1 77 ? 4.982 6.267 -7.276 1.00 85.31 77 LYS A N 1
ATOM 647 C CA . LYS A 1 77 ? 6.091 7.173 -7.626 1.00 85.31 77 LYS A CA 1
ATOM 648 C C . LYS A 1 77 ? 7.456 6.537 -7.365 1.00 85.31 77 LYS A C 1
ATOM 650 O O . LYS A 1 77 ? 8.370 6.686 -8.172 1.00 85.31 77 LYS A O 1
ATOM 655 N N . ALA A 1 78 ? 7.608 5.835 -6.244 1.00 82.00 78 ALA A N 1
ATOM 656 C CA . ALA A 1 78 ? 8.852 5.144 -5.933 1.00 82.00 78 ALA A CA 1
ATOM 657 C C . ALA A 1 78 ? 9.085 3.938 -6.857 1.00 82.00 78 ALA A C 1
ATOM 659 O O . ALA A 1 78 ? 10.207 3.761 -7.316 1.00 82.00 78 ALA A O 1
ATOM 660 N N . ILE A 1 79 ? 8.044 3.164 -7.190 1.00 81.25 79 ILE A N 1
ATOM 661 C CA . ILE A 1 79 ? 8.132 2.063 -8.161 1.00 81.25 79 ILE A CA 1
ATOM 662 C C . ILE A 1 79 ? 8.559 2.581 -9.540 1.00 81.25 79 ILE A C 1
ATOM 664 O O . ILE A 1 79 ? 9.458 1.999 -10.140 1.00 81.25 79 ILE A O 1
ATOM 668 N N . SER A 1 80 ? 7.981 3.681 -10.028 1.00 79.81 80 SER A N 1
ATOM 669 C CA . SER A 1 80 ? 8.388 4.284 -11.305 1.00 79.81 80 SER A CA 1
ATOM 670 C C . SER A 1 80 ? 9.870 4.654 -11.302 1.00 79.81 80 SER A C 1
ATOM 672 O O . SER A 1 80 ? 10.591 4.231 -12.196 1.00 79.81 80 SER A O 1
ATOM 674 N N . LYS A 1 81 ? 10.363 5.293 -10.231 1.00 78.69 81 LYS A N 1
ATOM 675 C CA . LYS A 1 81 ? 11.798 5.594 -10.075 1.00 78.69 81 LYS A CA 1
ATOM 676 C C . LYS A 1 81 ? 12.689 4.351 -10.083 1.00 78.69 81 LYS A C 1
ATOM 678 O O . LYS A 1 81 ? 13.852 4.446 -10.462 1.00 78.69 81 LYS A O 1
ATOM 683 N N . ILE A 1 82 ? 12.193 3.196 -9.630 1.00 75.06 82 ILE A N 1
ATOM 684 C CA . ILE A 1 82 ? 12.935 1.93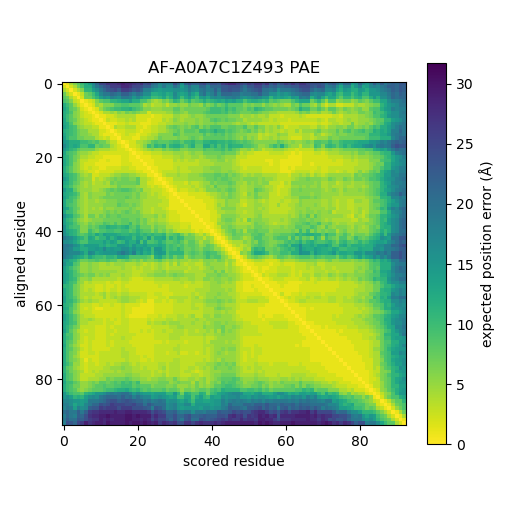5 -9.764 1.00 75.06 82 ILE A CA 1
ATOM 685 C C . ILE A 1 82 ? 13.117 1.641 -11.247 1.00 75.06 82 ILE A C 1
ATOM 687 O O . ILE A 1 82 ? 14.246 1.463 -11.683 1.00 75.06 82 ILE A O 1
ATOM 691 N N . PHE A 1 83 ? 12.024 1.614 -12.009 1.00 69.75 83 PHE A N 1
ATOM 692 C CA . PHE A 1 83 ? 12.058 1.267 -13.428 1.00 69.75 83 PHE A CA 1
ATOM 693 C C . PHE A 1 83 ? 12.802 2.283 -14.292 1.00 69.75 83 PHE A C 1
ATOM 695 O O . PHE A 1 83 ? 13.473 1.855 -15.221 1.00 69.75 83 PHE A O 1
ATOM 702 N N . ASP A 1 84 ? 12.757 3.574 -13.963 1.00 72.12 84 ASP A N 1
ATOM 703 C CA . ASP A 1 84 ? 13.535 4.602 -14.668 1.00 72.12 84 ASP A CA 1
ATOM 704 C C . ASP A 1 84 ? 15.050 4.343 -14.571 1.00 72.12 84 ASP A C 1
ATOM 706 O O . ASP A 1 84 ? 15.794 4.645 -15.497 1.00 72.12 84 ASP A O 1
ATOM 710 N N . ASN A 1 85 ? 15.509 3.732 -13.472 1.00 64.81 85 ASN A N 1
ATOM 711 C CA . ASN A 1 85 ? 16.915 3.372 -13.264 1.00 64.81 85 ASN A CA 1
ATOM 712 C C . ASN A 1 85 ? 17.303 2.007 -13.862 1.00 64.81 85 ASN A C 1
ATOM 714 O O . ASN A 1 85 ? 18.472 1.628 -13.801 1.00 64.81 85 ASN A O 1
ATOM 718 N N . PHE A 1 86 ? 16.350 1.239 -14.398 1.00 60.56 86 PHE A N 1
ATOM 719 C CA . PHE A 1 86 ? 16.636 -0.000 -15.117 1.00 60.56 86 PHE A CA 1
ATOM 720 C C . PHE A 1 86 ? 16.485 0.260 -16.613 1.00 60.56 86 PHE A C 1
ATOM 722 O O . PHE A 1 86 ? 15.372 0.239 -17.140 1.00 60.56 86 PHE A O 1
ATOM 729 N N . GLU A 1 87 ? 17.606 0.450 -17.313 1.00 53.16 87 GLU A N 1
ATOM 730 C CA . GLU A 1 87 ? 17.586 0.357 -18.771 1.00 53.16 87 GLU A CA 1
ATOM 731 C C . GLU A 1 87 ? 17.019 -1.018 -19.162 1.00 53.16 87 GLU A C 1
ATOM 733 O O . GLU A 1 87 ? 17.443 -2.045 -18.612 1.00 53.16 87 GLU A O 1
ATOM 738 N N . PRO A 1 88 ? 16.025 -1.081 -20.065 1.00 55.81 88 PRO A N 1
ATOM 739 C CA . PRO A 1 88 ? 15.568 -2.357 -20.574 1.00 55.81 88 PRO A CA 1
ATOM 740 C C . PRO A 1 88 ? 16.766 -3.051 -21.218 1.00 55.81 88 PRO A C 1
ATOM 742 O O . PRO A 1 88 ? 17.397 -2.497 -22.116 1.00 55.81 88 PRO A O 1
ATOM 745 N N . VAL A 1 89 ? 17.077 -4.269 -20.768 1.00 57.44 89 VAL A N 1
ATOM 746 C CA . VAL A 1 89 ? 18.031 -5.123 -21.478 1.00 57.44 89 VAL A CA 1
ATOM 747 C C . VAL A 1 89 ? 17.449 -5.293 -22.874 1.00 57.44 89 VAL A C 1
ATOM 749 O O . VAL A 1 89 ? 16.396 -5.914 -23.020 1.00 57.44 89 VAL A O 1
ATOM 752 N N . ASN A 1 90 ? 18.062 -4.648 -23.867 1.00 47.19 90 ASN A N 1
ATOM 753 C CA . ASN A 1 90 ? 17.643 -4.717 -25.259 1.00 47.19 90 ASN A CA 1
ATOM 754 C C . ASN A 1 90 ? 17.552 -6.194 -25.653 1.00 47.19 90 ASN A C 1
ATOM 756 O O . ASN A 1 90 ? 18.559 -6.832 -25.944 1.00 47.19 90 ASN A O 1
ATOM 760 N N . SER A 1 91 ? 16.339 -6.743 -25.667 1.00 46.06 91 SER A N 1
ATOM 761 C CA . SER A 1 91 ? 16.064 -8.043 -26.260 1.00 46.06 91 SER A CA 1
ATOM 762 C C . SER A 1 91 ? 15.908 -7.809 -27.758 1.00 46.06 91 SER A C 1
ATOM 764 O O . SER A 1 91 ? 14.809 -7.802 -28.300 1.00 46.06 91 SER A O 1
ATOM 766 N N . LYS A 1 92 ? 17.033 -7.524 -28.416 1.00 45.66 92 LYS A N 1
ATOM 767 C CA . LYS A 1 92 ? 17.207 -7.935 -29.804 1.00 45.66 92 LYS A CA 1
ATOM 768 C C . LYS A 1 92 ? 17.709 -9.373 -29.735 1.00 45.66 92 LYS A C 1
ATOM 770 O O . LYS A 1 92 ? 18.907 -9.596 -29.588 1.00 45.66 92 LYS A O 1
ATOM 775 N N . VAL A 1 93 ? 16.765 -10.309 -29.708 1.00 43.25 93 VAL A N 1
ATOM 776 C CA . VAL A 1 93 ? 16.994 -11.660 -30.228 1.00 43.25 93 VAL A CA 1
ATOM 777 C C . VAL A 1 93 ? 16.488 -11.636 -31.657 1.00 43.25 93 VAL A C 1
ATOM 779 O O . VAL A 1 93 ? 15.364 -11.116 -31.841 1.00 43.25 93 VAL A O 1
#

Mean predicted aligned error: 7.65 Å

Sequence (93 aa):
MTLKNGITKYSFSHNLEGRLKLYEFKPRLSYRIFNVLAKILRYKCMESEIRHENTIIKNKYFITDQEPDIIISKLNKAISKIFDNFEPVNSKV

Solvent-accessible surface area (backbone atoms only — not comparable to full-atom values): 5507 Å² total; per-residue (Å²): 140,72,78,88,65,52,85,79,41,68,43,83,73,51,78,48,83,81,76,29,34,36,31,35,41,50,72,57,50,50,69,69,58,45,58,51,45,29,63,75,70,68,33,57,69,53,97,81,28,34,44,54,92,78,31,40,39,45,44,53,34,36,34,28,65,65,68,66,66,61,55,51,51,56,51,32,55,50,46,52,56,53,53,74,72,49,77,76,78,78,80,80,122

Nearest PDB structures (foldseek):
  8bws-assembly1_K  TM=4.522E-01  e=1.072E+00  Saccharomyces cerevisiae S288C
  7ae1-assembly1_K  TM=4.852E-01  e=3.191E+00  Homo sapiens
  7aoc-assembly1_K  TM=3.997E-01  e=4.399E+00  Schizosaccharomyces pombe 972h-
  3i87-assembly1_A  TM=4.272E-01  e=9.505E+00  Escherichia coli K-12

pLDDT: mean 78.28, std 14.7, range [36.38, 95.38]

Radius of gyration: 14.17 Å; Cα contacts (8 Å, |Δi|>4): 120; chains: 1; bounding box: 29×21×47 Å